Protein AF-X1DRH0-F1 (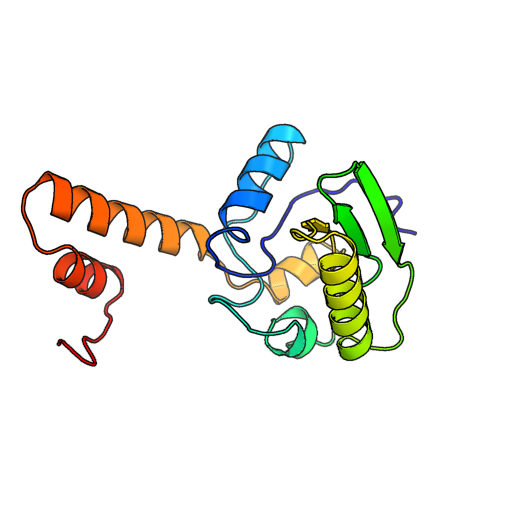afdb_monomer)

Foldseek 3Di:
DPPDDDQEAAFQADDPCRLVVRVVVCVVVVHYYAQWHQALHDDPFSCNGLCNVVVHFFPQKWKAAPVGDIDTRHDDPDRVRVRVVLVVVQVVRVHHIDMDTRDDDPVVCVVRTDHNSSVLVVCLVVQLVVCVVVVHHSVVSNCVSPVDDDPDDD

Solvent-accessible surface area (backbone atoms only — not comparable to full-atom values): 8896 Å² total; per-residue (Å²): 130,92,79,66,82,84,73,60,40,66,25,70,25,45,46,92,59,44,49,53,50,39,54,56,49,17,64,74,71,74,33,53,57,55,59,23,17,25,48,76,36,73,68,98,50,67,77,72,22,30,50,47,75,71,74,48,62,52,53,42,31,39,38,37,34,92,87,70,52,76,48,76,45,75,72,58,99,42,70,71,52,44,51,51,50,54,52,49,52,22,59,75,55,77,81,37,58,51,74,53,55,44,74,63,59,71,70,61,46,65,73,47,49,34,72,48,43,51,58,50,52,50,51,40,54,45,40,26,49,54,23,49,77,69,79,41,62,32,65,62,36,36,29,66,74,66,74,55,80,89,88,79,88,132

Organism: NCBI:txid412755

pLDDT: mean 95.44, std 5.92, range [48.0, 98.62]

Nearest PDB structures (foldseek):
  2o3i-assembly1_B  TM=8.171E-01  e=7.054E-06  Chromobacterium violaceum
  2o3i-assembly1_A  TM=8.039E-01  e=7.054E-06  Chromobacterium violaceum
  5hy3-assembly1_B  TM=6.086E-01  e=5.362E+00  Tequatrovirus T4
  2w25-assembly1_B  TM=4.206E-01  e=3.628E+00  Mycobacterium tuberculosis H37Rv
  2w29-assembly1_B  TM=3.240E-01  e=4.411E+00  Mycobacterium tuberculosis H37Rv

Sequence (154 aa):
DIGEPIGCIVAAELGAGNTPAPLVTGARLGIPVVDGDYAGRAIPDEMQGTPYLYGKHSWPFASVDQWGNVAIIKYTINPHMLERIGKMLAVASYVGTTMAATPLPSVEMKEILVPGTFTKCFKLGRAMREARENNQDPIEAALRETNGWKLFEG

Secondary structure (DSSP, 8-state):
---S----EEESS-STTTTHHHHHHHHHHT--EEEEESSSS--SSGGGSHHHHTT----SEEEEETT--EEEE---SSHHHHHHHHHHHHHHTSS-EEEE-----HHHHHHH-EETHHHHHHHHHHHHHHHHHTT--HHHHHHHHHT-------

Structure (mmCIF, N/CA/C/O backbone):
data_AF-X1DRH0-F1
#
_entry.id   AF-X1DRH0-F1
#
loop_
_atom_site.group_PDB
_atom_site.id
_atom_site.type_symbol
_atom_site.label_atom_id
_atom_site.label_alt_id
_atom_site.label_comp_id
_atom_site.label_asym_id
_atom_site.label_entity_id
_atom_site.label_seq_id
_atom_site.pdbx_PDB_ins_code
_atom_site.Cartn_x
_atom_site.Cartn_y
_atom_site.Cartn_z
_atom_site.occupancy
_atom_site.B_iso_or_equiv
_atom_site.auth_seq_id
_atom_site.auth_comp_id
_atom_site.auth_asym_id
_atom_site.auth_atom_id
_atom_site.pdbx_PDB_model_num
ATOM 1 N N . ASP A 1 1 ? 7.647 -5.500 -23.396 1.00 48.00 1 ASP A N 1
ATOM 2 C CA . ASP A 1 1 ? 7.386 -4.050 -23.384 1.00 48.00 1 ASP A CA 1
ATOM 3 C C . ASP A 1 1 ? 6.117 -3.749 -22.618 1.00 48.00 1 ASP A C 1
ATOM 5 O O . ASP A 1 1 ? 5.135 -4.451 -22.811 1.00 48.00 1 ASP A O 1
ATOM 9 N N . ILE A 1 2 ? 6.124 -2.720 -21.765 1.00 58.94 2 ILE A N 1
ATOM 10 C CA . ILE A 1 2 ? 4.911 -2.195 -21.107 1.00 58.94 2 ILE A CA 1
ATOM 11 C C . ILE A 1 2 ? 4.197 -1.277 -22.108 1.00 58.94 2 ILE A C 1
ATOM 13 O O . ILE A 1 2 ? 4.117 -0.067 -21.929 1.00 58.94 2 ILE A O 1
ATOM 17 N N . GLY A 1 3 ? 3.802 -1.858 -23.242 1.00 68.38 3 GLY A N 1
ATOM 18 C CA . GLY A 1 3 ? 3.091 -1.168 -24.321 1.00 68.38 3 GLY A CA 1
ATOM 19 C C . GLY A 1 3 ? 1.573 -1.203 -24.156 1.00 68.38 3 GLY A C 1
ATOM 20 O O . GLY A 1 3 ? 0.859 -0.646 -24.985 1.00 68.38 3 GLY A O 1
ATOM 21 N N . GLU A 1 4 ? 1.079 -1.867 -23.111 1.00 82.06 4 GLU A N 1
ATOM 22 C CA . GLU A 1 4 ? -0.345 -1.958 -22.818 1.00 82.06 4 GLU A CA 1
ATOM 23 C C . GLU A 1 4 ? -0.804 -0.810 -21.904 1.00 82.06 4 GLU A C 1
ATOM 25 O O . GLU A 1 4 ? -0.046 -0.367 -21.034 1.00 82.06 4 GLU A O 1
ATOM 30 N N . PRO A 1 5 ? -2.046 -0.321 -22.070 1.00 88.69 5 PRO A N 1
ATOM 31 C CA . PRO A 1 5 ? -2.617 0.680 -21.178 1.00 88.69 5 PRO A CA 1
ATOM 32 C C . PRO A 1 5 ? -2.664 0.201 -19.720 1.00 88.69 5 PRO A C 1
ATOM 34 O O . PRO A 1 5 ? -3.057 -0.931 -19.436 1.00 88.69 5 PRO A O 1
ATOM 37 N N . ILE A 1 6 ? -2.341 1.089 -18.778 1.00 92.94 6 ILE A N 1
ATOM 38 C CA . ILE A 1 6 ? -2.514 0.817 -17.346 1.00 92.94 6 ILE A CA 1
ATOM 39 C C . ILE A 1 6 ? -4.009 0.818 -17.014 1.00 92.94 6 ILE A C 1
ATOM 41 O O . ILE A 1 6 ? -4.665 1.856 -17.068 1.00 92.94 6 ILE A O 1
ATOM 45 N N . GLY A 1 7 ? -4.545 -0.355 -16.672 1.00 94.44 7 GLY A N 1
ATOM 46 C CA . GLY A 1 7 ? -5.977 -0.537 -16.422 1.00 94.44 7 GLY A CA 1
ATOM 47 C C . GLY A 1 7 ? -6.447 -0.152 -15.017 1.00 94.44 7 GLY A C 1
ATOM 48 O O . GLY A 1 7 ? -7.625 0.139 -14.838 1.00 94.44 7 GLY A O 1
ATOM 49 N N . CYS A 1 8 ? -5.564 -0.163 -14.015 1.00 96.50 8 CYS A N 1
ATOM 50 C CA . CYS A 1 8 ? -5.895 0.181 -12.631 1.00 96.50 8 CYS A CA 1
ATOM 51 C C . CYS A 1 8 ? -4.644 0.498 -11.802 1.00 96.50 8 CYS A C 1
ATOM 53 O O . CYS A 1 8 ? -3.525 0.188 -12.211 1.00 96.50 8 CYS A O 1
ATOM 55 N N . ILE A 1 9 ? -4.849 1.054 -10.607 1.00 97.19 9 ILE A N 1
ATOM 56 C CA . ILE A 1 9 ? -3.806 1.249 -9.590 1.00 97.19 9 ILE A CA 1
ATOM 57 C C . ILE A 1 9 ? -4.136 0.407 -8.358 1.00 97.19 9 ILE A C 1
ATOM 59 O O . ILE A 1 9 ? -5.295 0.301 -7.957 1.00 97.19 9 ILE A O 1
ATOM 63 N N . VAL A 1 10 ? -3.102 -0.157 -7.742 1.00 97.62 10 VAL A N 1
ATOM 64 C CA . VAL A 1 10 ? -3.169 -0.861 -6.459 1.00 97.62 10 VAL A CA 1
ATOM 65 C C . VAL A 1 10 ? -2.207 -0.170 -5.495 1.00 97.62 10 VAL A C 1
ATOM 67 O O . VAL A 1 10 ? -1.133 0.267 -5.912 1.00 97.62 10 VAL A O 1
ATOM 70 N N . ALA A 1 11 ? -2.582 -0.036 -4.223 1.00 97.38 11 ALA A N 1
ATOM 71 C CA . ALA A 1 11 ? -1.649 0.439 -3.206 1.00 97.38 11 ALA A CA 1
ATOM 72 C C . ALA A 1 11 ? -0.556 -0.606 -2.947 1.00 97.38 11 ALA A C 1
ATOM 74 O O . ALA A 1 11 ? -0.849 -1.795 -2.844 1.00 97.38 11 ALA A O 1
ATOM 75 N N . ALA A 1 12 ? 0.692 -0.169 -2.776 1.00 95.56 12 ALA A N 1
ATOM 76 C CA . ALA A 1 12 ? 1.757 -1.074 -2.339 1.00 95.56 12 ALA A CA 1
ATOM 77 C C . ALA A 1 12 ? 1.476 -1.618 -0.927 1.00 95.56 12 ALA A C 1
ATOM 79 O O . ALA A 1 12 ? 1.628 -2.805 -0.661 1.00 95.56 12 ALA A O 1
ATOM 80 N N . GLU A 1 13 ? 0.999 -0.752 -0.037 1.00 96.81 13 GLU A N 1
ATOM 81 C CA . GLU A 1 13 ? 0.692 -1.081 1.349 1.00 96.81 13 GLU A CA 1
ATOM 82 C C . GLU A 1 13 ? -0.282 -0.065 1.963 1.00 96.81 13 GLU A C 1
ATOM 84 O O . GLU A 1 13 ? -0.539 1.008 1.401 1.00 96.81 13 GLU A O 1
ATOM 89 N N . LEU A 1 14 ? -0.784 -0.371 3.158 1.00 95.88 14 LEU A N 1
ATOM 90 C CA . LEU A 1 14 ? -1.525 0.586 3.971 1.00 95.88 14 LEU A CA 1
ATOM 91 C C . LEU A 1 14 ? -0.590 1.561 4.695 1.00 95.88 14 LEU A C 1
ATOM 93 O O . LEU A 1 14 ? 0.343 1.154 5.380 1.00 95.88 14 LEU A O 1
ATOM 97 N N . GLY A 1 15 ? -0.900 2.855 4.633 1.00 92.94 15 GLY A N 1
ATOM 98 C CA . GLY A 1 15 ? -0.136 3.885 5.331 1.00 92.94 15 GLY A CA 1
ATOM 99 C C . GLY A 1 15 ? -0.653 5.295 5.061 1.00 92.94 15 GLY A C 1
ATOM 100 O O . GLY A 1 15 ? -1.428 5.523 4.133 1.00 92.94 15 GLY A O 1
ATOM 101 N N . ALA A 1 16 ? -0.197 6.262 5.862 1.00 89.25 16 ALA A N 1
ATOM 102 C CA . ALA A 1 16 ? -0.668 7.648 5.790 1.00 89.25 16 ALA A CA 1
ATOM 103 C C . ALA A 1 16 ? -0.524 8.269 4.388 1.00 89.25 16 ALA A C 1
ATOM 105 O O . ALA A 1 16 ? -1.417 8.988 3.953 1.00 89.25 16 ALA A O 1
ATOM 106 N N . GLY A 1 17 ? 0.572 7.973 3.680 1.00 89.50 17 GLY A N 1
ATOM 107 C CA . GLY A 1 17 ? 0.767 8.365 2.278 1.00 89.50 17 GLY A CA 1
ATOM 108 C C . GLY A 1 17 ? 0.315 7.293 1.282 1.00 89.50 17 GLY A C 1
ATOM 109 O O . GLY A 1 17 ? -0.375 7.603 0.312 1.00 89.50 17 GLY A O 1
ATOM 110 N N . ASN A 1 18 ? 0.649 6.027 1.549 1.00 93.12 18 ASN A N 1
ATOM 111 C CA . ASN A 1 18 ? 0.468 4.918 0.604 1.00 93.12 18 ASN A CA 1
ATOM 112 C C . ASN A 1 18 ? -0.998 4.541 0.348 1.00 93.12 18 ASN A C 1
ATOM 114 O O . ASN A 1 18 ? -1.320 4.059 -0.735 1.00 93.12 18 ASN A O 1
ATOM 118 N N . THR A 1 19 ? -1.905 4.830 1.285 1.00 93.94 19 THR A N 1
ATOM 119 C CA . THR A 1 19 ? -3.349 4.628 1.097 1.00 93.94 19 THR A CA 1
ATOM 120 C C . THR A 1 19 ? -4.007 5.735 0.253 1.00 93.94 19 THR A C 1
ATOM 122 O O . THR A 1 19 ? -4.668 5.408 -0.732 1.00 93.94 19 THR A O 1
ATOM 125 N N . PRO A 1 20 ? -3.857 7.044 0.554 1.00 94.81 20 PRO A N 1
ATOM 126 C CA . PRO A 1 20 ? -4.496 8.092 -0.249 1.00 94.81 20 PRO A CA 1
ATOM 127 C C . PRO A 1 20 ? -3.814 8.378 -1.596 1.00 94.81 20 PRO A C 1
ATOM 129 O O . PRO A 1 20 ? -4.498 8.798 -2.531 1.00 94.81 20 PRO A O 1
ATOM 132 N N . ALA A 1 21 ? -2.500 8.162 -1.737 1.00 94.88 21 ALA A N 1
ATOM 133 C CA . ALA A 1 21 ? -1.776 8.433 -2.984 1.00 94.88 21 ALA A CA 1
ATOM 134 C C . ALA A 1 21 ? -2.379 7.747 -4.230 1.00 94.88 21 ALA A C 1
ATOM 136 O O . ALA A 1 21 ? -2.635 8.448 -5.218 1.00 94.88 21 ALA A O 1
ATOM 137 N N . PRO A 1 22 ? -2.670 6.430 -4.231 1.00 96.00 22 PRO A N 1
ATOM 138 C CA . PRO A 1 22 ? -3.293 5.774 -5.378 1.00 96.00 22 PRO A CA 1
ATOM 139 C C . PRO A 1 22 ? -4.719 6.272 -5.635 1.00 96.00 22 PRO A C 1
ATOM 141 O O . PRO A 1 22 ? -5.076 6.421 -6.798 1.00 96.00 22 PRO A O 1
ATOM 144 N N . LEU A 1 23 ? -5.502 6.618 -4.601 1.00 96.50 23 LEU A N 1
ATOM 145 C CA . LEU A 1 23 ? -6.847 7.200 -4.754 1.00 96.50 23 LEU A CA 1
ATOM 146 C C . LEU A 1 23 ? -6.812 8.519 -5.534 1.00 96.50 23 LEU A C 1
ATOM 148 O O . LEU A 1 23 ? -7.547 8.691 -6.507 1.00 96.50 23 LEU A O 1
ATOM 152 N N . VAL A 1 24 ? -5.922 9.434 -5.141 1.00 96.44 24 VAL A N 1
ATOM 153 C CA . VAL A 1 24 ? -5.736 10.715 -5.839 1.00 96.44 24 VAL A CA 1
ATOM 154 C C . VAL A 1 24 ? -5.192 10.490 -7.250 1.00 96.44 24 VAL A C 1
ATOM 156 O O . VAL A 1 24 ? -5.640 11.141 -8.194 1.00 96.44 24 VAL A O 1
ATOM 159 N N . THR A 1 25 ? -4.247 9.563 -7.409 1.00 96.31 25 THR A N 1
ATOM 160 C CA . THR A 1 25 ? -3.630 9.266 -8.708 1.00 96.31 25 THR A CA 1
ATOM 161 C C . THR A 1 25 ? -4.644 8.677 -9.685 1.00 96.31 25 THR A C 1
ATOM 163 O O . THR A 1 25 ? -4.766 9.176 -10.801 1.00 96.31 25 THR A O 1
ATOM 166 N N . GLY A 1 26 ? -5.435 7.688 -9.263 1.00 97.00 26 GLY A N 1
ATOM 167 C CA . GLY A 1 26 ? -6.484 7.086 -10.084 1.00 97.00 26 GLY A CA 1
ATOM 168 C C . GLY A 1 26 ? -7.555 8.100 -10.477 1.00 97.00 26 GLY A C 1
ATOM 169 O O . GLY A 1 26 ? -7.905 8.192 -11.651 1.00 97.00 26 GLY A O 1
ATOM 170 N N . ALA A 1 27 ? -7.985 8.952 -9.539 1.00 97.50 27 ALA A N 1
ATOM 171 C CA . ALA A 1 27 ? -8.930 10.031 -9.826 1.00 97.50 27 ALA A CA 1
ATOM 172 C C . ALA A 1 27 ? -8.398 11.029 -10.871 1.00 97.50 27 ALA A C 1
ATOM 174 O O . ALA A 1 27 ? -9.139 11.436 -11.762 1.00 97.50 27 ALA A O 1
ATOM 175 N N . ARG A 1 28 ? -7.113 11.405 -10.796 1.00 96.94 28 ARG A N 1
ATOM 176 C CA . ARG A 1 28 ? -6.478 12.319 -11.764 1.00 96.94 28 ARG A CA 1
ATOM 177 C C . ARG A 1 28 ? -6.277 11.692 -13.140 1.00 96.94 28 ARG A C 1
ATOM 179 O O . ARG A 1 28 ? -6.385 12.393 -14.139 1.00 96.94 28 ARG A O 1
ATOM 186 N N . LEU A 1 29 ? -5.956 10.402 -13.183 1.00 95.88 29 LEU A N 1
ATOM 187 C CA . LEU A 1 29 ? -5.714 9.665 -14.424 1.00 95.88 29 LEU A CA 1
ATOM 188 C C . LEU A 1 29 ? -6.998 9.108 -15.056 1.00 95.88 29 LEU A C 1
ATOM 190 O O . LEU A 1 29 ? -6.959 8.649 -16.193 1.00 95.88 29 LEU A O 1
ATOM 194 N N . GLY A 1 30 ? -8.125 9.132 -14.340 1.00 97.12 30 GLY A N 1
ATOM 195 C CA . GLY A 1 30 ? -9.380 8.541 -14.802 1.00 97.12 30 GLY A CA 1
ATOM 196 C C . GLY A 1 30 ? -9.352 7.010 -14.846 1.00 97.12 30 GLY A C 1
ATOM 197 O O . GLY A 1 30 ? -10.079 6.418 -15.640 1.00 97.12 30 GLY A O 1
ATOM 198 N N . ILE A 1 31 ? -8.523 6.369 -14.013 1.00 96.88 31 ILE A N 1
ATOM 199 C CA . ILE A 1 31 ? -8.412 4.906 -13.929 1.00 96.88 31 ILE A CA 1
ATOM 200 C C . ILE A 1 31 ? -8.837 4.397 -12.547 1.00 96.88 31 ILE A C 1
ATOM 202 O O . ILE A 1 31 ? -8.637 5.086 -11.542 1.00 96.88 31 ILE A O 1
ATOM 206 N N . PRO A 1 32 ? -9.435 3.196 -12.470 1.00 97.44 32 PRO A N 1
ATOM 207 C CA . PRO A 1 32 ? -9.907 2.647 -11.210 1.00 97.44 32 PRO A CA 1
ATOM 208 C C . PRO A 1 32 ? -8.756 2.345 -10.249 1.00 97.44 32 PRO A C 1
ATOM 210 O O . PRO A 1 32 ? -7.654 1.957 -10.645 1.00 97.44 32 PRO A O 1
ATOM 213 N N . VAL A 1 33 ? -9.061 2.466 -8.961 1.00 97.88 33 VAL A N 1
ATOM 214 C CA . VAL A 1 33 ? -8.191 2.029 -7.869 1.00 97.88 33 VAL A CA 1
ATOM 215 C C . VAL A 1 33 ? -8.822 0.803 -7.238 1.00 97.88 33 VAL A C 1
ATOM 217 O O . VAL A 1 33 ? -10.015 0.804 -6.933 1.00 97.88 33 VAL A O 1
ATOM 220 N N . VAL A 1 34 ? -8.037 -0.256 -7.097 1.00 97.81 34 VAL A N 1
ATOM 221 C CA . VAL A 1 34 ? -8.513 -1.523 -6.547 1.00 97.81 34 VAL A CA 1
ATOM 222 C C . VAL A 1 34 ? -8.676 -1.386 -5.032 1.00 97.81 34 VAL A C 1
ATOM 224 O O . VAL A 1 34 ? -7.805 -0.838 -4.363 1.00 97.81 34 VAL A O 1
ATOM 227 N N . ASP A 1 35 ? -9.785 -1.890 -4.484 1.00 98.12 35 ASP A N 1
ATOM 228 C CA . ASP A 1 35 ? -9.965 -2.019 -3.032 1.00 98.12 35 ASP A CA 1
ATOM 229 C C . ASP A 1 35 ? -9.110 -3.179 -2.511 1.00 98.12 35 ASP A C 1
ATOM 231 O O . ASP A 1 35 ? -9.555 -4.326 -2.410 1.00 98.12 35 ASP A O 1
ATOM 235 N N . GLY A 1 36 ? -7.849 -2.871 -2.246 1.00 97.88 36 GLY A N 1
ATOM 236 C CA . GLY A 1 36 ? -6.843 -3.816 -1.804 1.00 97.88 36 GLY A CA 1
ATOM 237 C C . GLY A 1 36 ? -5.448 -3.205 -1.850 1.00 97.88 36 GLY A C 1
ATOM 238 O O . GLY A 1 36 ? -5.223 -2.145 -2.439 1.00 97.88 36 GLY A O 1
ATOM 239 N N . ASP A 1 37 ? -4.504 -3.902 -1.239 1.00 98.31 37 ASP A N 1
ATOM 240 C CA . ASP A 1 37 ? -3.082 -3.584 -1.286 1.00 98.31 37 ASP A CA 1
ATOM 241 C C . ASP A 1 37 ? -2.265 -4.878 -1.378 1.00 98.31 37 ASP A C 1
ATOM 243 O O . ASP A 1 37 ? -2.812 -5.982 -1.463 1.00 98.31 37 ASP A O 1
ATOM 247 N N . TYR A 1 38 ? -0.942 -4.748 -1.366 1.00 97.69 38 TYR A N 1
ATOM 248 C CA . TYR A 1 38 ? -0.040 -5.889 -1.451 1.00 97.69 38 TYR A CA 1
ATOM 249 C C . TYR A 1 38 ? 0.509 -6.359 -0.099 1.00 97.69 38 TYR A C 1
ATOM 251 O O . TYR A 1 38 ? 1.360 -7.247 -0.084 1.00 97.69 38 TYR A O 1
ATOM 259 N N . ALA A 1 39 ? 0.023 -5.844 1.033 1.00 97.50 39 ALA A N 1
ATOM 260 C CA . ALA A 1 39 ? 0.539 -6.211 2.355 1.00 97.50 39 ALA A CA 1
ATOM 261 C C . ALA A 1 39 ? -0.541 -6.437 3.428 1.00 97.50 39 ALA A C 1
ATOM 263 O O . ALA A 1 39 ? -0.323 -7.204 4.368 1.00 97.50 39 ALA A O 1
ATOM 264 N N . GLY A 1 40 ? -1.694 -5.770 3.334 1.00 96.81 40 GLY A N 1
ATOM 265 C CA . GLY A 1 40 ? -2.738 -5.757 4.361 1.00 96.81 40 GLY A CA 1
ATOM 266 C C . GLY A 1 40 ? -2.385 -4.939 5.609 1.00 96.81 40 GLY A C 1
ATOM 267 O O . GLY A 1 40 ? -3.155 -4.916 6.573 1.00 96.81 40 GLY A O 1
ATOM 268 N N . ARG A 1 41 ? -1.213 -4.297 5.615 1.00 96.44 41 ARG A N 1
ATOM 269 C CA . ARG A 1 41 ? -0.617 -3.526 6.715 1.00 96.44 41 ARG A CA 1
ATOM 270 C C . ARG A 1 41 ? 0.529 -2.667 6.180 1.00 96.44 41 ARG A C 1
ATOM 272 O O . ARG A 1 41 ? 0.943 -2.855 5.045 1.00 96.44 41 ARG A O 1
ATOM 279 N N . ALA A 1 42 ? 1.087 -1.814 7.033 1.00 95.81 42 ALA A N 1
ATOM 280 C CA . ALA A 1 42 ? 2.393 -1.219 6.775 1.00 95.81 42 ALA A CA 1
ATOM 281 C C . ALA A 1 42 ? 3.518 -2.269 6.914 1.00 95.81 42 ALA A C 1
ATOM 283 O O . ALA A 1 42 ? 3.496 -3.126 7.814 1.00 95.81 42 ALA A O 1
ATOM 284 N N . ILE A 1 43 ? 4.509 -2.181 6.038 1.00 96.06 43 ILE A N 1
ATOM 285 C CA . ILE A 1 43 ? 5.716 -2.992 5.923 1.00 96.06 43 ILE A CA 1
ATOM 286 C C . ILE A 1 43 ? 6.952 -2.069 5.865 1.00 96.06 43 ILE A C 1
ATOM 288 O O . ILE A 1 43 ? 6.900 -0.969 5.328 1.00 96.06 43 ILE A O 1
ATOM 292 N N . PRO A 1 44 ? 8.092 -2.476 6.447 1.00 92.88 44 PRO A N 1
ATOM 293 C CA . PRO A 1 44 ? 9.316 -1.667 6.437 1.00 92.88 44 PRO A CA 1
ATOM 294 C C . PRO A 1 44 ? 10.128 -1.780 5.132 1.00 92.88 44 PRO A C 1
ATOM 296 O O . PRO A 1 44 ? 11.065 -0.998 4.922 1.00 92.88 44 PRO A O 1
ATOM 299 N N . ASP A 1 45 ? 9.823 -2.782 4.302 1.00 94.12 45 ASP A N 1
ATOM 300 C CA . ASP A 1 45 ? 10.485 -3.071 3.031 1.00 94.12 45 ASP A CA 1
ATOM 301 C C . ASP A 1 45 ? 9.627 -3.971 2.122 1.00 94.12 45 ASP A C 1
ATOM 303 O O . ASP A 1 45 ? 8.745 -4.693 2.592 1.00 94.12 45 ASP A O 1
ATOM 307 N N . GLU A 1 46 ? 9.939 -3.951 0.822 1.00 93.50 46 GLU A N 1
ATOM 308 C CA . GLU A 1 46 ? 9.280 -4.723 -0.246 1.00 93.50 46 GLU A CA 1
ATOM 309 C C . GLU A 1 46 ? 9.199 -6.238 0.022 1.00 93.50 46 GLU A C 1
ATOM 311 O O . GLU A 1 46 ? 8.259 -6.906 -0.413 1.00 93.50 46 GLU A O 1
ATOM 316 N N . MET A 1 47 ? 10.163 -6.813 0.748 1.00 96.88 47 MET A N 1
ATOM 317 C CA . MET A 1 47 ? 10.259 -8.266 0.935 1.00 96.88 47 MET A CA 1
ATOM 318 C C . MET A 1 47 ? 9.156 -8.832 1.840 1.00 96.88 47 MET A C 1
ATOM 320 O O . MET A 1 47 ? 8.977 -10.047 1.916 1.00 96.88 47 MET A O 1
ATOM 324 N N . GLN A 1 48 ? 8.403 -7.971 2.522 1.00 97.44 48 GLN A N 1
ATOM 325 C CA . GLN A 1 48 ? 7.244 -8.360 3.327 1.00 97.44 48 GLN A CA 1
ATOM 326 C C . GLN A 1 48 ? 5.910 -8.207 2.586 1.00 97.44 48 GLN A C 1
ATOM 328 O O . GLN A 1 48 ? 4.861 -8.499 3.165 1.00 97.44 48 GLN A O 1
ATOM 333 N N . GLY A 1 49 ? 5.946 -7.759 1.330 1.00 97.44 49 GLY A N 1
ATOM 334 C CA . GLY A 1 49 ? 4.791 -7.671 0.449 1.00 97.44 49 GLY A CA 1
ATOM 335 C C . GLY A 1 49 ? 4.526 -8.970 -0.315 1.00 97.44 49 GLY A C 1
ATOM 336 O O . GLY A 1 49 ? 5.413 -9.784 -0.579 1.00 97.44 49 GLY A O 1
ATOM 337 N N . THR A 1 50 ? 3.276 -9.146 -0.725 1.00 98.12 50 THR A N 1
ATOM 338 C CA . THR A 1 50 ? 2.816 -10.275 -1.539 1.00 98.12 50 THR A CA 1
ATOM 339 C C . THR A 1 50 ? 3.543 -10.412 -2.886 1.00 98.12 50 THR A C 1
ATOM 341 O O . THR A 1 50 ? 3.833 -11.555 -3.234 1.00 98.12 50 THR A O 1
ATOM 344 N N . PRO A 1 51 ? 3.969 -9.352 -3.614 1.00 97.44 51 PRO A N 1
ATOM 345 C CA . PRO A 1 51 ? 4.810 -9.519 -4.797 1.00 97.44 51 PRO A CA 1
ATOM 346 C C . PRO A 1 51 ? 6.047 -10.375 -4.524 1.00 97.44 51 PRO A C 1
ATOM 348 O O . PRO A 1 51 ? 6.281 -11.350 -5.235 1.00 97.44 51 PRO A O 1
ATOM 351 N N . TYR A 1 52 ? 6.783 -10.085 -3.447 1.00 97.31 52 TYR A N 1
ATOM 352 C CA . TYR A 1 52 ? 7.961 -10.860 -3.065 1.00 97.31 52 TYR A CA 1
ATOM 353 C C . TYR A 1 52 ? 7.605 -12.301 -2.679 1.00 97.31 52 TYR A C 1
ATOM 355 O O . TYR A 1 52 ? 8.226 -13.246 -3.167 1.00 97.31 52 TYR A O 1
ATOM 363 N N . LEU A 1 53 ? 6.575 -12.481 -1.843 1.00 97.38 53 LEU A N 1
ATOM 364 C CA . LEU A 1 53 ? 6.152 -13.802 -1.358 1.00 97.38 53 LEU A CA 1
ATOM 365 C C . LEU A 1 53 ? 5.694 -14.740 -2.484 1.00 97.38 53 LEU A C 1
ATOM 367 O O . LEU A 1 53 ? 5.875 -15.951 -2.381 1.00 97.38 53 LEU A O 1
ATOM 371 N N . TYR A 1 54 ? 5.133 -14.188 -3.560 1.00 97.69 54 TYR A N 1
ATOM 372 C CA . TYR A 1 54 ? 4.660 -14.935 -4.728 1.00 97.69 54 TYR A CA 1
ATOM 373 C C . TYR A 1 54 ? 5.666 -14.942 -5.893 1.00 97.69 54 TYR A C 1
ATOM 375 O O . TYR A 1 54 ? 5.321 -15.336 -7.008 1.00 97.69 54 TYR A O 1
ATOM 383 N N . GLY A 1 55 ? 6.912 -14.511 -5.659 1.00 96.50 55 GLY A N 1
ATOM 384 C CA . GLY A 1 55 ? 7.979 -14.540 -6.664 1.00 96.50 55 GLY A CA 1
ATOM 385 C C . GLY A 1 55 ? 7.757 -13.593 -7.847 1.00 96.50 55 GLY A C 1
ATOM 386 O O . GLY A 1 55 ? 8.308 -13.816 -8.925 1.00 96.50 55 GLY A O 1
ATOM 387 N N . LYS A 1 56 ? 6.942 -12.550 -7.670 1.00 96.50 56 LYS A N 1
ATOM 388 C CA . LYS A 1 56 ? 6.736 -11.487 -8.656 1.00 96.50 56 LYS A CA 1
ATOM 389 C C . LYS A 1 56 ? 7.846 -10.446 -8.550 1.00 96.50 56 LYS A C 1
ATOM 391 O O . LYS A 1 56 ? 8.506 -10.307 -7.520 1.00 96.50 56 LYS A O 1
ATOM 396 N N . HIS A 1 57 ? 8.053 -9.703 -9.631 1.00 94.00 57 HIS A N 1
ATOM 397 C CA . HIS A 1 57 ? 9.055 -8.649 -9.682 1.00 94.00 57 HIS A CA 1
ATOM 398 C C . HIS A 1 57 ? 8.424 -7.258 -9.703 1.00 94.00 57 HIS A C 1
ATOM 400 O O . HIS A 1 57 ? 7.440 -7.010 -10.397 1.00 94.00 57 HIS A O 1
ATOM 406 N N . SER A 1 58 ? 9.058 -6.326 -8.995 1.00 95.56 58 SER A N 1
ATOM 407 C CA . SER A 1 58 ? 8.563 -4.951 -8.851 1.00 95.56 58 SER A CA 1
ATOM 408 C C . SER A 1 58 ? 9.212 -3.958 -9.825 1.00 95.56 58 SER A C 1
ATOM 410 O O . SER A 1 58 ? 8.921 -2.766 -9.785 1.00 95.56 58 SER A O 1
ATOM 412 N N . TRP A 1 59 ? 10.064 -4.441 -10.738 1.00 95.69 59 TRP A N 1
ATOM 413 C CA . TRP A 1 59 ? 10.627 -3.660 -11.844 1.00 95.69 59 TRP A CA 1
ATOM 414 C C . TRP A 1 59 ? 9.887 -3.927 -13.173 1.00 95.69 59 TRP A C 1
ATOM 416 O O . TRP A 1 59 ? 9.309 -5.003 -13.348 1.00 95.69 59 TRP A O 1
ATOM 426 N N . PRO A 1 60 ? 9.957 -2.990 -14.140 1.00 95.56 60 PRO A N 1
ATOM 427 C CA . PRO A 1 60 ? 10.534 -1.650 -14.007 1.00 95.56 60 PRO A CA 1
ATOM 428 C C . PRO A 1 60 ? 9.741 -0.775 -13.031 1.00 95.56 60 PRO A C 1
ATOM 430 O O . PRO A 1 60 ? 8.573 -1.042 -12.762 1.00 95.56 60 PRO A O 1
ATOM 433 N N . PHE A 1 61 ? 10.382 0.273 -12.519 1.00 96.62 61 PHE A N 1
ATOM 434 C CA . PHE A 1 61 ? 9.709 1.278 -11.704 1.00 96.62 61 PHE A CA 1
ATOM 435 C C . PHE A 1 61 ? 10.102 2.695 -12.115 1.00 96.62 61 PHE A C 1
ATOM 437 O O . PHE A 1 61 ? 11.211 2.944 -12.600 1.00 96.62 61 PHE A O 1
ATOM 444 N N . ALA A 1 62 ? 9.179 3.624 -11.897 1.00 97.31 62 ALA A N 1
ATOM 445 C CA . ALA A 1 62 ? 9.410 5.055 -11.993 1.00 97.31 62 ALA A CA 1
ATOM 446 C C . ALA A 1 62 ? 9.379 5.675 -10.593 1.00 97.31 62 ALA A C 1
ATOM 448 O O . ALA A 1 62 ? 8.592 5.261 -9.745 1.00 97.31 62 ALA A O 1
ATOM 449 N N . SER A 1 63 ? 10.228 6.670 -10.363 1.00 97.62 63 SER A N 1
ATOM 450 C CA . SER A 1 63 ? 10.278 7.465 -9.140 1.00 97.62 63 SER A CA 1
ATOM 451 C C . SER A 1 63 ? 10.293 8.941 -9.518 1.00 97.62 63 SER A C 1
ATOM 453 O O . SER A 1 63 ? 11.056 9.349 -10.398 1.00 97.62 63 SER A O 1
ATOM 455 N N . VAL A 1 64 ? 9.419 9.719 -8.886 1.00 97.25 64 VAL A N 1
ATOM 456 C CA . VAL A 1 64 ? 9.281 11.159 -9.116 1.00 97.25 64 VAL A CA 1
ATOM 457 C C . VAL A 1 64 ? 9.353 11.881 -7.780 1.00 97.25 64 VAL A C 1
ATOM 459 O O . VAL A 1 64 ? 8.703 11.474 -6.813 1.00 97.25 64 VAL A O 1
ATOM 462 N N . ASP A 1 65 ? 10.144 12.946 -7.723 1.00 96.62 65 ASP A N 1
ATOM 463 C CA . ASP A 1 65 ? 10.245 13.809 -6.550 1.00 96.62 65 ASP A CA 1
ATOM 464 C C . ASP A 1 65 ? 9.457 15.118 -6.714 1.00 96.62 65 ASP A C 1
ATOM 466 O O . ASP A 1 65 ? 8.943 15.451 -7.784 1.00 96.62 65 ASP A O 1
ATOM 470 N N . GLN A 1 66 ? 9.355 15.882 -5.627 1.00 94.25 66 GLN A N 1
ATOM 471 C CA . GLN A 1 66 ? 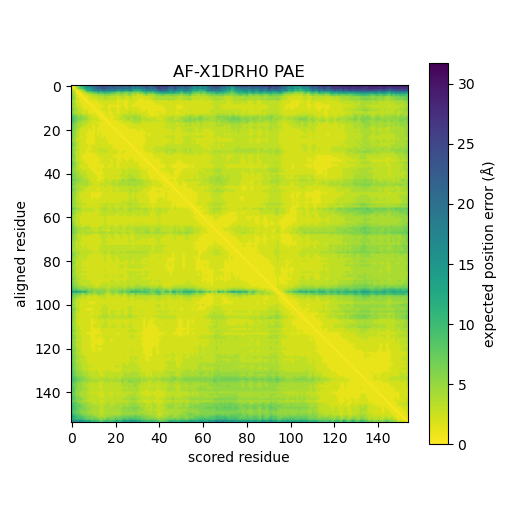8.649 17.169 -5.611 1.00 94.25 66 GLN A CA 1
ATOM 472 C C . GLN A 1 66 ? 9.306 18.259 -6.476 1.00 94.25 66 GLN A C 1
ATOM 474 O O . GLN A 1 66 ? 8.673 19.272 -6.764 1.00 94.25 66 GLN A O 1
ATOM 479 N N . TRP A 1 67 ? 10.571 18.076 -6.861 1.00 95.69 67 TRP A N 1
ATOM 480 C CA . TRP A 1 67 ? 11.323 19.022 -7.685 1.00 95.69 67 TRP A CA 1
ATOM 481 C C . TRP A 1 67 ? 11.061 18.806 -9.179 1.00 95.69 67 TRP A C 1
ATOM 483 O O . TRP A 1 67 ? 11.472 19.623 -10.000 1.00 95.69 67 TRP A O 1
ATOM 493 N N . GLY A 1 68 ? 10.357 17.724 -9.528 1.00 94.62 68 GLY A N 1
ATOM 494 C CA . GLY A 1 68 ? 10.056 17.339 -10.901 1.00 94.62 68 GLY A CA 1
ATOM 495 C C . GLY A 1 68 ? 11.115 16.436 -11.530 1.00 94.62 68 GLY A C 1
ATOM 496 O O . GLY A 1 68 ? 11.047 16.190 -12.735 1.00 94.62 68 GLY A O 1
ATOM 497 N N . ASN A 1 69 ? 12.077 15.921 -10.755 1.00 96.81 69 ASN A N 1
ATOM 498 C CA . ASN A 1 69 ? 13.023 14.938 -11.272 1.00 96.81 69 ASN A CA 1
ATOM 499 C C . ASN A 1 69 ? 12.312 13.602 -11.486 1.00 96.81 69 ASN A C 1
ATOM 501 O O . ASN A 1 69 ? 11.518 13.161 -10.653 1.00 96.81 69 ASN A O 1
ATOM 505 N N . VAL A 1 70 ? 12.638 12.937 -12.593 1.00 98.00 70 VAL A N 1
ATOM 506 C CA . VAL A 1 70 ? 12.071 11.639 -12.963 1.00 98.00 70 VAL A CA 1
ATOM 507 C C . VAL A 1 70 ? 13.200 10.633 -13.134 1.00 98.00 70 VAL A C 1
ATOM 509 O O . VAL A 1 70 ? 14.080 10.810 -13.976 1.00 98.00 70 VAL A O 1
ATOM 512 N N . ALA A 1 71 ? 13.151 9.550 -12.364 1.00 97.94 71 ALA A N 1
ATOM 513 C CA . ALA A 1 71 ? 14.034 8.4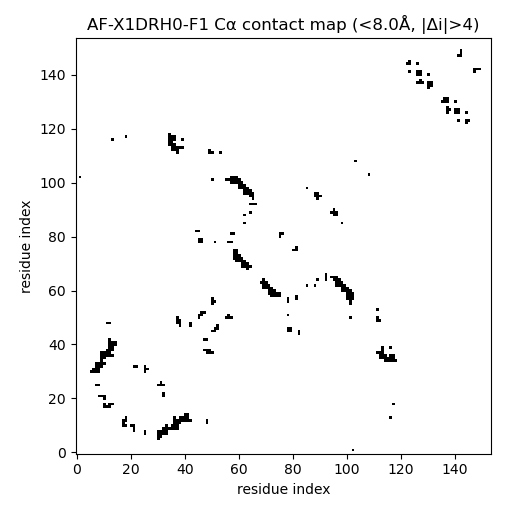01 -12.508 1.00 97.94 71 ALA A CA 1
ATOM 514 C C . ALA A 1 71 ? 13.232 7.187 -12.989 1.00 97.94 71 ALA A C 1
ATOM 516 O O . ALA A 1 71 ? 12.185 6.865 -12.430 1.00 97.94 71 ALA A O 1
ATOM 517 N N . ILE A 1 72 ? 13.732 6.495 -14.016 1.00 97.69 72 ILE A N 1
ATOM 518 C CA . ILE A 1 72 ? 13.131 5.261 -14.538 1.00 97.69 72 ILE A CA 1
ATOM 519 C C . ILE A 1 72 ? 14.168 4.151 -14.458 1.00 97.69 72 ILE A C 1
ATOM 521 O O . ILE A 1 72 ? 15.199 4.193 -15.130 1.00 97.69 72 ILE A O 1
ATOM 525 N N . ILE A 1 73 ? 13.875 3.136 -13.653 1.00 97.75 73 ILE A N 1
ATOM 526 C CA . ILE A 1 73 ? 14.726 1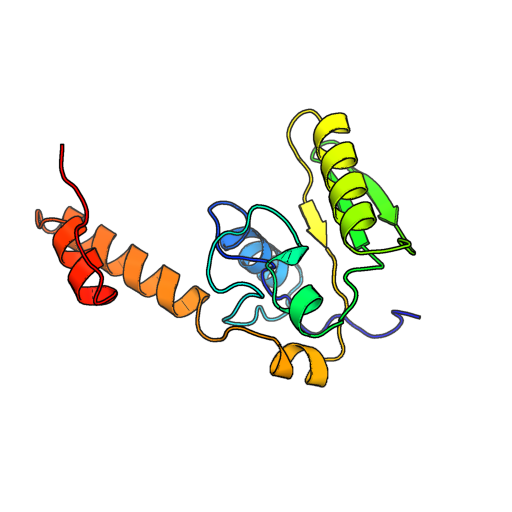.969 -13.480 1.00 97.75 73 ILE A CA 1
ATOM 527 C C . ILE A 1 73 ? 14.076 0.827 -14.243 1.00 97.75 73 ILE A C 1
ATOM 529 O O . ILE A 1 73 ? 13.013 0.330 -13.876 1.00 97.75 73 ILE A O 1
ATOM 533 N N . LYS A 1 74 ? 14.728 0.407 -15.328 1.00 96.56 74 LYS A N 1
ATOM 534 C CA . LYS A 1 74 ? 14.201 -0.648 -16.202 1.00 96.56 74 LYS A CA 1
ATOM 535 C C . LYS A 1 74 ? 14.339 -2.047 -15.603 1.00 96.56 74 LYS A C 1
ATOM 537 O O . LYS A 1 74 ? 13.543 -2.928 -15.906 1.00 96.56 74 LYS A O 1
ATOM 542 N N . TYR A 1 75 ? 15.368 -2.253 -14.790 1.00 97.31 75 TYR A N 1
ATOM 543 C CA . TYR A 1 75 ? 15.718 -3.552 -14.242 1.00 97.31 75 TYR A CA 1
ATOM 544 C C . TYR A 1 75 ? 16.487 -3.393 -12.935 1.00 97.31 75 TYR A C 1
ATOM 546 O O . TYR A 1 75 ? 17.317 -2.492 -12.799 1.00 97.31 75 TYR A O 1
ATOM 554 N N . THR A 1 76 ? 16.251 -4.314 -12.009 1.00 97.69 76 THR A N 1
ATOM 555 C CA . THR A 1 76 ? 17.050 -4.495 -10.798 1.00 97.69 76 THR A CA 1
ATOM 556 C C . THR A 1 76 ? 17.360 -5.969 -10.626 1.00 97.69 76 THR A C 1
ATOM 558 O O . THR A 1 76 ? 16.505 -6.808 -10.885 1.00 97.69 76 THR A O 1
ATOM 561 N N . ILE A 1 77 ? 18.562 -6.287 -10.148 1.00 97.50 77 ILE A N 1
ATOM 562 C CA . ILE A 1 77 ? 19.013 -7.680 -10.025 1.00 97.50 77 ILE A CA 1
ATOM 563 C C . ILE A 1 77 ? 18.164 -8.508 -9.049 1.00 97.50 77 ILE A C 1
ATOM 565 O O . ILE A 1 77 ? 18.053 -9.719 -9.201 1.00 97.50 77 ILE A O 1
ATOM 569 N N . ASN A 1 78 ? 17.573 -7.863 -8.041 1.00 96.69 78 ASN A N 1
ATOM 570 C CA . ASN A 1 78 ? 16.664 -8.471 -7.075 1.00 96.69 78 ASN A CA 1
ATOM 571 C C . ASN A 1 78 ? 15.847 -7.385 -6.332 1.00 96.69 78 ASN A C 1
ATOM 573 O O . ASN A 1 78 ? 16.186 -6.198 -6.424 1.00 96.69 78 ASN A O 1
ATOM 577 N N . PRO A 1 79 ? 14.808 -7.776 -5.567 1.00 96.38 79 PRO A N 1
ATOM 578 C CA . PRO A 1 79 ? 13.983 -6.852 -4.781 1.00 96.38 79 PRO A CA 1
ATOM 579 C C . PRO A 1 79 ? 14.770 -6.045 -3.737 1.00 96.38 79 PRO A C 1
ATOM 581 O O . PRO A 1 79 ? 14.509 -4.861 -3.554 1.00 96.38 79 PRO A O 1
ATOM 584 N N . HIS A 1 80 ? 15.811 -6.625 -3.127 1.00 97.31 80 HIS A N 1
ATOM 585 C CA . HIS A 1 80 ? 16.673 -5.898 -2.186 1.00 97.31 80 HIS A CA 1
ATOM 586 C C . HIS A 1 80 ? 17.373 -4.699 -2.839 1.00 97.31 80 HIS A C 1
ATOM 588 O O . HIS A 1 80 ? 17.518 -3.640 -2.225 1.00 97.31 80 HIS A O 1
ATOM 594 N N . MET A 1 81 ? 17.813 -4.847 -4.091 1.00 98.00 81 MET A N 1
ATOM 595 C CA . MET A 1 81 ? 18.424 -3.752 -4.833 1.00 98.00 81 MET A CA 1
ATOM 596 C C . MET A 1 81 ? 17.409 -2.720 -5.305 1.00 98.00 81 MET A C 1
ATOM 598 O O . MET A 1 81 ? 17.734 -1.535 -5.300 1.00 98.00 81 MET A O 1
ATOM 602 N N . LEU A 1 82 ? 16.194 -3.137 -5.663 1.00 97.56 82 LEU A N 1
ATOM 603 C CA . LEU A 1 82 ? 15.093 -2.213 -5.938 1.00 97.56 82 LEU A CA 1
ATOM 604 C C . LEU A 1 82 ? 14.814 -1.318 -4.734 1.00 97.56 82 LEU A C 1
ATOM 606 O O . LEU A 1 82 ? 14.883 -0.095 -4.855 1.00 97.56 82 LEU A O 1
ATOM 610 N N . GLU A 1 83 ? 14.609 -1.931 -3.571 1.00 96.75 83 GLU A N 1
ATOM 611 C CA . GLU A 1 83 ? 14.364 -1.248 -2.301 1.00 96.75 83 GLU A CA 1
ATOM 612 C C . GLU A 1 83 ? 15.500 -0.271 -1.969 1.00 96.75 83 GLU A C 1
ATOM 614 O O . GLU A 1 83 ? 15.278 0.896 -1.637 1.00 96.75 83 GLU A O 1
ATOM 619 N N . ARG A 1 84 ? 16.753 -0.722 -2.121 1.00 97.62 84 ARG A N 1
ATOM 620 C CA . ARG A 1 84 ? 17.933 0.117 -1.890 1.00 97.62 84 ARG A CA 1
ATOM 621 C C . ARG A 1 84 ? 17.971 1.323 -2.827 1.00 97.62 84 ARG A C 1
ATOM 623 O O . ARG A 1 84 ? 18.251 2.425 -2.363 1.00 97.62 84 ARG A O 1
ATOM 630 N N . ILE A 1 85 ? 17.723 1.134 -4.123 1.00 98.00 85 ILE A N 1
ATOM 631 C CA . ILE A 1 85 ? 17.734 2.233 -5.098 1.00 98.00 85 ILE A CA 1
ATOM 632 C C . ILE A 1 85 ? 16.605 3.222 -4.789 1.00 98.00 85 ILE A C 1
ATOM 634 O O . ILE A 1 85 ? 16.875 4.419 -4.709 1.00 98.00 85 ILE A O 1
ATOM 638 N N . GLY A 1 86 ? 15.380 2.744 -4.544 1.00 96.44 86 GLY A N 1
ATOM 639 C CA . GLY A 1 86 ? 14.237 3.589 -4.177 1.00 96.44 86 GLY A CA 1
ATOM 640 C C . GLY A 1 86 ? 14.520 4.447 -2.940 1.00 96.44 86 GLY A C 1
ATOM 641 O O . GLY A 1 86 ? 14.338 5.666 -2.966 1.00 96.44 86 GLY A O 1
ATOM 642 N N . LYS A 1 87 ? 15.095 3.844 -1.891 1.00 96.06 87 LYS A N 1
ATOM 643 C CA . LYS A 1 87 ? 15.528 4.567 -0.684 1.00 96.06 87 LYS A CA 1
ATOM 644 C C . LYS A 1 87 ? 16.592 5.629 -0.981 1.00 96.06 87 LYS A C 1
ATOM 646 O O . LYS A 1 87 ? 16.526 6.720 -0.423 1.00 96.06 87 LYS A O 1
ATOM 651 N N . MET A 1 88 ? 17.555 5.359 -1.865 1.00 97.69 88 MET A N 1
ATOM 652 C CA . MET A 1 88 ? 18.575 6.354 -2.233 1.00 97.69 88 MET A CA 1
ATOM 653 C C . MET A 1 88 ? 18.014 7.511 -3.064 1.00 97.69 88 MET A C 1
ATOM 655 O O . MET A 1 88 ? 18.451 8.645 -2.878 1.00 97.69 88 MET A O 1
ATOM 659 N N . LEU A 1 89 ? 17.015 7.265 -3.914 1.00 97.50 89 LEU A N 1
ATOM 660 C CA . LEU A 1 89 ? 16.296 8.333 -4.615 1.00 97.50 89 LEU A CA 1
ATOM 661 C C . LEU A 1 89 ? 15.531 9.226 -3.629 1.00 97.50 89 LEU A C 1
ATOM 663 O O . LEU A 1 89 ? 15.610 10.450 -3.717 1.00 97.50 89 LEU A O 1
ATOM 667 N N . ALA A 1 90 ? 14.869 8.628 -2.632 1.00 95.50 90 ALA A N 1
ATOM 668 C CA . ALA A 1 90 ? 14.227 9.375 -1.550 1.00 95.50 90 ALA A CA 1
ATOM 669 C C . ALA A 1 90 ? 15.228 10.247 -0.777 1.00 95.50 90 ALA A C 1
ATOM 671 O O . ALA A 1 90 ? 14.965 11.431 -0.578 1.00 95.50 90 ALA A O 1
ATOM 672 N N . VAL A 1 91 ? 16.399 9.712 -0.419 1.00 96.75 91 VAL A N 1
ATOM 673 C CA . VAL A 1 91 ? 17.460 10.492 0.242 1.00 96.75 91 VAL A CA 1
ATOM 674 C C . VAL A 1 91 ? 17.920 11.664 -0.628 1.00 96.75 91 VAL A C 1
ATOM 676 O O . VAL A 1 91 ? 18.004 12.787 -0.136 1.00 96.75 91 VAL A O 1
ATOM 679 N N . ALA A 1 92 ? 18.174 11.431 -1.918 1.00 96.31 92 ALA A N 1
ATOM 680 C CA . ALA A 1 92 ? 18.633 12.473 -2.837 1.00 96.31 92 ALA A CA 1
ATOM 681 C C . ALA A 1 92 ? 17.627 13.631 -2.995 1.00 96.31 92 ALA A C 1
ATOM 683 O O . ALA A 1 92 ? 18.028 14.765 -3.237 1.00 96.31 92 ALA A O 1
ATOM 684 N N . SER A 1 93 ? 16.331 13.360 -2.822 1.00 96.19 93 SER A N 1
ATOM 685 C CA . SER A 1 93 ? 15.260 14.359 -2.949 1.00 96.19 93 SER A CA 1
ATOM 686 C C . SER A 1 93 ? 15.078 15.286 -1.734 1.00 96.19 93 SER A C 1
ATOM 688 O O . SER A 1 93 ? 14.286 16.229 -1.807 1.00 96.19 93 SER A O 1
ATOM 690 N N . TYR A 1 94 ? 15.762 15.013 -0.614 1.00 91.12 94 TYR A N 1
ATOM 691 C CA . TYR A 1 94 ? 15.621 15.654 0.709 1.00 91.12 94 TYR A CA 1
ATOM 692 C C . TYR A 1 94 ? 14.269 15.503 1.428 1.00 91.12 94 TYR A C 1
ATOM 694 O O . TYR A 1 94 ? 14.226 15.679 2.644 1.00 91.12 94 TYR A O 1
ATOM 702 N N . VAL A 1 95 ? 13.175 15.196 0.725 1.00 80.56 95 VAL A N 1
ATOM 703 C CA . VAL A 1 95 ? 11.813 15.181 1.301 1.00 80.56 95 VAL A CA 1
ATOM 704 C C . VAL A 1 95 ? 11.083 13.858 1.059 1.00 80.56 95 VAL A C 1
ATOM 706 O O . VAL A 1 95 ? 10.279 13.444 1.890 1.00 80.56 95 VAL A O 1
ATOM 709 N N . GLY A 1 96 ? 11.391 13.162 -0.037 1.00 90.81 96 GLY A N 1
ATOM 710 C CA . GLY A 1 96 ? 10.796 11.883 -0.412 1.00 90.81 96 GLY A CA 1
ATOM 711 C C . GLY A 1 96 ? 10.495 11.797 -1.909 1.00 90.81 96 GLY A C 1
ATOM 712 O O . GLY A 1 96 ? 10.543 12.788 -2.639 1.00 90.81 96 GLY A O 1
ATOM 713 N N . THR A 1 97 ? 10.145 10.594 -2.363 1.00 95.06 97 THR A N 1
ATOM 714 C CA . THR A 1 97 ? 9.678 10.356 -3.737 1.00 95.06 97 THR A CA 1
ATOM 715 C C . THR A 1 97 ? 8.364 9.593 -3.739 1.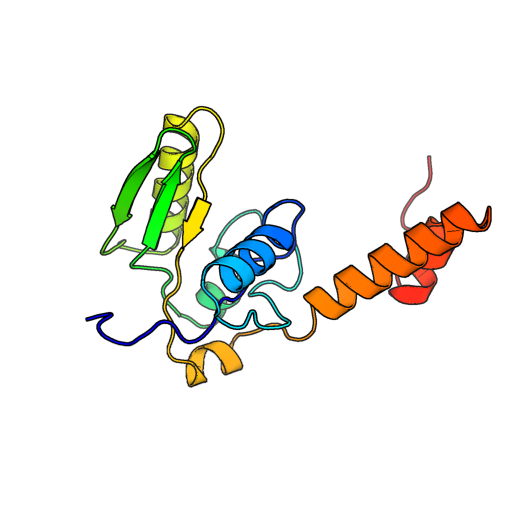00 95.06 97 THR A C 1
ATOM 717 O O . THR A 1 97 ? 8.031 8.906 -2.775 1.00 95.06 97 THR A O 1
ATOM 720 N N . THR A 1 98 ? 7.618 9.710 -4.834 1.00 95.06 98 THR A N 1
ATOM 721 C CA . THR A 1 98 ? 6.503 8.815 -5.154 1.00 95.06 98 THR A CA 1
ATOM 722 C C . THR A 1 98 ? 6.972 7.812 -6.194 1.00 95.06 98 THR A C 1
ATOM 724 O O . THR A 1 98 ? 7.647 8.189 -7.153 1.00 95.06 98 THR A O 1
ATOM 727 N N . MET A 1 99 ? 6.612 6.542 -6.018 1.00 95.75 99 MET A N 1
ATOM 728 C CA . MET A 1 99 ? 7.016 5.463 -6.915 1.00 95.75 99 MET A CA 1
ATOM 729 C C . MET A 1 99 ? 5.811 4.770 -7.548 1.00 95.75 99 MET A C 1
ATOM 731 O O . MET A 1 99 ? 4.809 4.516 -6.886 1.00 95.75 99 MET A O 1
ATOM 735 N N . ALA A 1 100 ? 5.942 4.439 -8.832 1.00 96.19 100 ALA A N 1
ATOM 736 C CA . ALA A 1 100 ? 5.067 3.516 -9.543 1.00 96.19 100 ALA A CA 1
ATOM 737 C C . ALA A 1 100 ? 5.902 2.291 -9.926 1.00 96.19 100 ALA A C 1
ATOM 739 O O . ALA A 1 100 ? 6.871 2.410 -10.678 1.00 96.19 100 ALA A O 1
ATOM 740 N N . ALA A 1 101 ? 5.551 1.139 -9.369 1.00 95.88 101 ALA A N 1
ATOM 741 C CA . ALA A 1 101 ? 6.311 -0.102 -9.460 1.00 95.88 101 ALA A CA 1
ATOM 742 C C . ALA A 1 101 ? 5.365 -1.285 -9.695 1.00 95.88 101 ALA A C 1
ATOM 744 O O . ALA A 1 101 ? 4.144 -1.120 -9.714 1.00 95.88 101 ALA A O 1
ATOM 745 N N . THR A 1 102 ? 5.943 -2.471 -9.869 1.00 95.62 102 THR A N 1
ATOM 746 C CA . THR A 1 102 ? 5.200 -3.742 -9.920 1.00 95.62 102 THR A CA 1
ATOM 747 C C . THR A 1 102 ? 4.115 -3.769 -11.003 1.00 95.62 102 THR A C 1
ATOM 74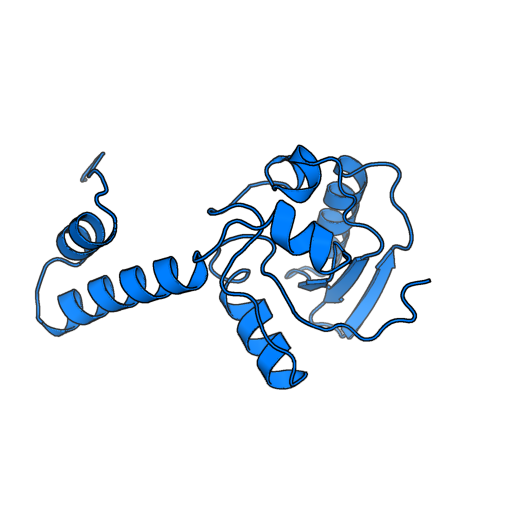9 O O . THR A 1 102 ? 2.950 -4.063 -10.719 1.00 95.62 102 THR A O 1
ATOM 752 N N . PRO A 1 103 ? 4.463 -3.456 -12.268 1.00 95.31 103 PRO A N 1
ATOM 753 C CA . PRO A 1 103 ? 3.536 -3.665 -13.368 1.00 95.31 103 PRO A CA 1
ATOM 754 C C . PRO A 1 103 ? 3.219 -5.161 -13.474 1.00 95.31 103 PRO A C 1
ATOM 756 O O . PRO A 1 103 ? 4.118 -5.981 -13.659 1.00 95.31 103 PRO A O 1
ATOM 759 N N . LEU A 1 104 ? 1.937 -5.506 -13.360 1.00 94.56 104 LEU A N 1
ATOM 760 C CA . LEU A 1 104 ? 1.460 -6.885 -13.386 1.00 94.56 104 LEU A CA 1
ATOM 761 C C . LEU A 1 104 ? 0.279 -7.044 -14.346 1.00 94.56 104 LEU A C 1
ATOM 763 O O . LEU A 1 104 ? -0.592 -6.168 -14.397 1.00 94.56 104 LEU A O 1
ATOM 767 N N . PRO A 1 105 ? 0.182 -8.188 -15.046 1.00 94.31 105 PRO A N 1
ATOM 768 C CA . PRO A 1 105 ? -1.064 -8.602 -15.668 1.00 94.31 105 PRO A CA 1
ATOM 769 C C . PRO A 1 105 ? -2.186 -8.671 -14.627 1.00 94.31 105 PRO A C 1
ATOM 771 O O . PRO A 1 105 ? -1.982 -9.108 -13.493 1.00 94.31 105 PRO A O 1
ATOM 774 N N . SER A 1 106 ? -3.403 -8.293 -15.020 1.00 92.69 106 SER A N 1
ATOM 775 C CA . SER A 1 106 ? -4.544 -8.244 -14.091 1.00 92.69 106 SER A CA 1
ATOM 776 C C . SER A 1 106 ? -4.876 -9.594 -13.442 1.00 92.69 106 SER A C 1
ATOM 778 O O . SER A 1 106 ? -5.395 -9.619 -12.327 1.00 92.69 106 SER A O 1
ATOM 780 N N . VAL A 1 107 ? -4.579 -10.706 -14.124 1.00 94.88 107 VAL A N 1
ATOM 781 C CA . VAL A 1 107 ? -4.749 -12.064 -13.589 1.00 94.88 107 VAL A CA 1
ATOM 782 C C . VAL A 1 107 ? -3.799 -12.318 -12.419 1.00 94.88 107 VAL A C 1
ATOM 784 O O . VAL A 1 107 ? -4.260 -12.710 -11.355 1.00 94.88 107 VAL A O 1
ATOM 787 N N . GLU A 1 108 ? -2.520 -11.969 -12.563 1.00 96.56 108 GLU A N 1
ATOM 788 C CA . GLU A 1 108 ? -1.513 -12.140 -11.509 1.00 96.56 108 GLU A CA 1
ATOM 789 C C . GLU A 1 108 ? -1.734 -11.169 -10.349 1.00 96.56 108 GLU A C 1
ATOM 791 O O . GLU A 1 108 ? -1.567 -11.540 -9.192 1.00 96.56 108 GLU A O 1
ATOM 796 N N . MET A 1 109 ? -2.160 -9.934 -10.638 1.00 96.56 109 MET A N 1
ATOM 797 C CA . MET A 1 109 ? -2.519 -8.965 -9.600 1.00 96.56 109 MET A CA 1
ATOM 798 C C . MET A 1 109 ? -3.604 -9.527 -8.674 1.00 96.56 109 MET A C 1
ATOM 800 O O . MET A 1 109 ? -3.459 -9.468 -7.456 1.00 96.56 109 MET A O 1
ATOM 804 N N . LYS A 1 110 ? -4.663 -10.123 -9.238 1.00 96.75 110 LYS A N 1
ATOM 805 C CA . LYS A 1 110 ? -5.773 -10.693 -8.456 1.00 96.75 110 LYS A CA 1
ATOM 806 C C . LYS A 1 110 ? -5.355 -11.886 -7.598 1.00 96.75 110 LYS A C 1
ATOM 808 O O . LYS A 1 110 ? -5.974 -12.107 -6.564 1.00 96.75 110 LYS A O 1
ATOM 813 N N . GLU A 1 111 ? -4.350 -12.648 -8.023 1.00 97.62 111 GLU A N 1
ATOM 814 C CA . GLU A 1 111 ? -3.841 -13.809 -7.280 1.00 97.62 111 GLU A CA 1
ATOM 815 C C . GLU A 1 111 ? -3.098 -13.409 -6.002 1.00 97.62 111 GLU A C 1
ATOM 817 O O . GLU A 1 111 ? -3.143 -14.145 -5.019 1.00 97.62 111 GLU A O 1
ATOM 822 N N . ILE A 1 112 ? -2.420 -12.257 -6.012 1.00 97.81 112 ILE A N 1
ATOM 823 C CA . ILE A 1 112 ? -1.533 -11.843 -4.915 1.00 97.81 112 ILE A CA 1
ATOM 824 C C . ILE A 1 112 ? -2.126 -10.737 -4.031 1.00 97.81 112 ILE A C 1
ATOM 826 O O . ILE A 1 112 ? -1.604 -10.478 -2.952 1.00 97.81 112 ILE A O 1
ATOM 830 N N . LEU A 1 113 ? -3.190 -10.066 -4.478 1.00 98.12 113 LEU A N 1
ATOM 831 C CA . LEU A 1 113 ? -3.821 -8.952 -3.769 1.00 98.12 113 LEU A CA 1
ATOM 832 C C . LEU A 1 113 ? -4.356 -9.369 -2.389 1.00 98.12 113 LEU A C 1
ATOM 834 O O . LEU A 1 113 ? -5.004 -10.407 -2.253 1.00 98.12 113 LEU A O 1
ATOM 838 N N . VAL A 1 114 ? -4.205 -8.498 -1.389 1.00 98.38 114 VAL A N 1
ATOM 839 C CA . VAL A 1 114 ? -4.988 -8.554 -0.148 1.00 98.38 114 VAL A CA 1
ATOM 840 C C . VAL A 1 114 ? -6.242 -7.684 -0.329 1.00 98.38 114 VAL A C 1
ATOM 842 O O . VAL A 1 114 ? -6.138 -6.455 -0.324 1.00 98.38 114 VAL A O 1
ATOM 845 N N . PRO A 1 115 ? -7.436 -8.272 -0.529 1.00 98.19 115 PRO A N 1
ATOM 846 C CA . PRO A 1 115 ? -8.628 -7.508 -0.888 1.00 98.19 115 PRO A CA 1
ATOM 847 C C . PRO A 1 115 ? -9.261 -6.793 0.314 1.00 98.19 115 PRO A C 1
ATOM 849 O O . PRO A 1 115 ? -9.169 -7.242 1.457 1.00 98.19 115 PRO A O 1
ATOM 852 N N . GLY A 1 116 ? -9.989 -5.707 0.042 1.00 98.00 116 GLY A N 1
ATOM 853 C CA . GLY A 1 116 ? -10.861 -5.033 1.012 1.00 98.00 116 GLY A CA 1
ATOM 854 C C . GLY A 1 116 ? -10.144 -4.123 2.010 1.00 98.00 116 GLY A C 1
ATOM 855 O O . GLY A 1 116 ? -10.744 -3.696 3.003 1.00 98.00 116 GLY A O 1
ATOM 856 N N . THR A 1 117 ? -8.855 -3.848 1.807 1.00 97.69 117 THR A N 1
ATOM 857 C CA . THR A 1 117 ? -8.034 -3.134 2.791 1.00 97.69 117 THR A CA 1
ATOM 858 C C . THR A 1 117 ? -8.356 -1.643 2.840 1.00 97.69 117 THR A C 1
ATOM 860 O O . THR A 1 117 ? -8.351 -1.065 3.929 1.00 97.69 117 THR A O 1
ATOM 863 N N . PHE A 1 118 ? -8.788 -1.030 1.731 1.00 97.19 118 PHE A N 1
ATOM 864 C CA . PHE A 1 118 ? -9.287 0.349 1.740 1.00 97.19 118 PHE A CA 1
ATOM 865 C C . PHE A 1 118 ? -10.643 0.442 2.418 1.00 97.19 118 PHE A C 1
ATOM 867 O O . PHE A 1 118 ? -10.841 1.311 3.270 1.00 97.19 118 PHE A O 1
ATOM 874 N N . THR A 1 119 ? -11.556 -0.479 2.102 1.00 97.38 119 THR A N 1
ATOM 875 C CA . THR A 1 119 ? -12.847 -0.561 2.793 1.00 97.38 119 THR A CA 1
ATOM 876 C C . THR A 1 119 ? -12.650 -0.719 4.303 1.00 97.38 119 THR A C 1
ATOM 878 O O . THR A 1 119 ? -13.313 -0.031 5.081 1.00 97.38 119 THR A O 1
ATOM 881 N N . LYS A 1 120 ? -11.702 -1.560 4.740 1.00 96.44 120 LYS A N 1
ATOM 882 C CA . LYS A 1 120 ? -11.358 -1.728 6.161 1.00 96.44 120 LYS A CA 1
ATOM 883 C C . LYS A 1 120 ? -10.841 -0.428 6.788 1.00 96.44 120 LYS A C 1
ATOM 885 O O . LYS A 1 120 ? -11.357 -0.014 7.825 1.00 96.44 120 LYS A O 1
ATOM 890 N N . CYS A 1 121 ? -9.869 0.240 6.160 1.00 96.19 121 CYS A N 1
ATOM 891 C CA . CYS A 1 121 ? -9.351 1.529 6.635 1.00 96.19 121 CYS A CA 1
ATOM 892 C C . CYS A 1 121 ? -10.447 2.593 6.730 1.00 96.19 121 CYS A C 1
ATOM 894 O O . CYS A 1 121 ? -10.510 3.341 7.706 1.00 96.19 121 CYS A O 1
ATOM 896 N N . PHE A 1 122 ? -11.326 2.645 5.732 1.00 96.75 122 PHE A N 1
ATOM 897 C CA . PHE A 1 122 ? -12.418 3.601 5.680 1.00 96.75 122 PHE A CA 1
ATOM 898 C C . PHE A 1 122 ? -13.432 3.389 6.804 1.00 96.75 122 PHE A C 1
ATOM 900 O O . PHE A 1 122 ? -13.807 4.355 7.469 1.00 96.75 122 PHE A O 1
ATOM 907 N N . LYS A 1 123 ? -13.856 2.142 7.044 1.00 97.94 123 LYS A N 1
ATOM 908 C CA . LYS A 1 123 ? -14.785 1.817 8.133 1.00 97.94 123 LYS A CA 1
ATOM 909 C C . LYS A 1 123 ? -14.189 2.135 9.502 1.00 97.94 123 LYS A C 1
ATOM 911 O O . LYS A 1 123 ? -14.841 2.809 10.291 1.00 97.94 123 LYS A O 1
ATOM 916 N N . LEU A 1 124 ? -12.931 1.755 9.737 1.00 97.25 124 LEU A N 1
ATOM 917 C CA . LEU A 1 124 ? -12.218 2.077 10.975 1.00 97.25 124 LEU A CA 1
ATOM 918 C C . LEU A 1 124 ? -12.127 3.593 11.201 1.00 97.25 124 LEU A C 1
ATOM 920 O O . LEU A 1 124 ? -12.514 4.091 12.257 1.00 97.25 124 LEU A O 1
ATOM 924 N N . GLY A 1 125 ? -11.661 4.339 10.195 1.00 96.88 125 GLY A N 1
ATOM 925 C CA . GLY A 1 125 ? -11.547 5.794 10.285 1.00 96.88 125 GLY A CA 1
ATOM 926 C C . GLY A 1 125 ? -12.898 6.474 10.514 1.00 96.88 125 GLY A C 1
ATOM 927 O O . GLY A 1 125 ? -12.991 7.405 11.314 1.00 96.88 125 GLY A O 1
ATOM 928 N N . ARG A 1 126 ? -13.958 5.981 9.861 1.00 98.38 126 ARG A N 1
ATOM 929 C CA . ARG A 1 126 ? -15.332 6.443 10.076 1.00 98.38 126 ARG A CA 1
ATOM 930 C C . ARG A 1 126 ? -15.790 6.190 11.512 1.00 98.38 126 ARG A C 1
ATOM 932 O O . ARG A 1 126 ? -16.205 7.143 12.159 1.00 98.38 126 ARG A O 1
ATOM 939 N N . ALA A 1 127 ? -15.671 4.959 12.009 1.00 98.50 127 ALA A N 1
ATOM 940 C CA . ALA A 1 127 ? -16.103 4.586 13.355 1.00 98.50 127 ALA A CA 1
ATOM 941 C C . ALA A 1 127 ? -15.403 5.433 14.430 1.00 98.50 127 ALA A C 1
ATOM 943 O O . ALA A 1 127 ? -16.049 5.969 15.327 1.00 98.50 127 ALA A O 1
ATOM 944 N N . MET A 1 128 ? -14.086 5.628 14.301 1.00 98.44 128 MET A N 1
ATOM 945 C CA . MET A 1 128 ? -13.318 6.472 15.221 1.00 98.44 128 MET A CA 1
ATOM 946 C C . MET A 1 128 ? -13.729 7.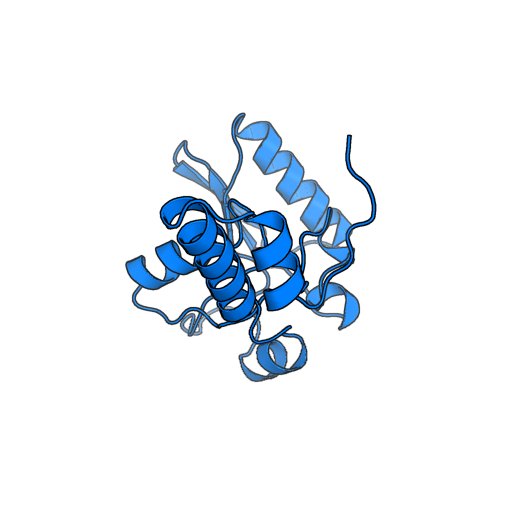947 15.152 1.00 98.44 128 MET A C 1
ATOM 948 O O . MET A 1 128 ? -13.799 8.610 16.187 1.00 98.44 128 MET A O 1
ATOM 952 N N . ARG A 1 129 ? -13.974 8.481 13.948 1.00 98.56 129 ARG A N 1
ATOM 953 C CA . ARG A 1 129 ? -14.412 9.872 13.766 1.00 98.56 129 ARG A CA 1
ATOM 954 C C . ARG A 1 129 ? -15.799 10.092 14.370 1.00 98.56 129 ARG A C 1
ATOM 956 O O . ARG A 1 129 ? -15.959 11.005 15.170 1.00 98.56 129 ARG A O 1
ATOM 963 N N . GLU A 1 130 ? -16.761 9.238 14.031 1.00 98.62 130 GLU A N 1
ATOM 964 C CA . GLU A 1 130 ? -18.144 9.332 14.513 1.00 98.62 130 GLU A CA 1
ATOM 965 C C . GLU A 1 130 ? -18.222 9.164 16.037 1.00 98.62 130 GLU A C 1
ATOM 967 O O . GLU A 1 130 ? -18.971 9.884 16.692 1.00 98.62 130 GLU A O 1
ATOM 972 N N . ALA A 1 131 ? -17.411 8.283 16.633 1.00 98.56 131 ALA A N 1
ATOM 973 C CA . ALA A 1 131 ? -17.312 8.174 18.088 1.00 98.56 131 ALA A CA 1
ATOM 974 C C . ALA A 1 131 ? -16.861 9.499 18.724 1.00 98.56 131 ALA A C 1
ATOM 976 O O . ALA A 1 131 ? -17.509 9.982 19.651 1.00 98.56 131 ALA A O 1
ATOM 977 N N . ARG A 1 132 ? -15.815 10.143 18.183 1.00 98.19 132 ARG A N 1
ATOM 978 C CA . ARG A 1 132 ? -15.345 11.454 18.675 1.00 98.19 132 ARG A CA 1
ATOM 979 C C . ARG A 1 132 ? -16.411 12.536 18.543 1.00 98.19 132 ARG A C 1
ATOM 981 O O . ARG A 1 132 ? -16.634 13.275 19.494 1.00 98.19 132 ARG A O 1
ATOM 988 N N . GLU A 1 133 ? -17.069 12.619 17.388 1.00 98.50 133 GLU A N 1
ATOM 989 C CA . GLU A 1 133 ? -18.136 13.596 17.122 1.00 98.50 133 GLU A CA 1
ATOM 990 C C . GLU A 1 133 ? -19.317 13.442 18.096 1.00 98.50 133 GLU A C 1
ATOM 992 O O . GLU A 1 133 ? -19.952 14.429 18.462 1.00 98.50 133 GLU A O 1
ATOM 997 N N . ASN A 1 134 ? -19.563 12.220 18.577 1.00 98.25 134 ASN A N 1
ATOM 998 C CA . ASN A 1 134 ? -20.614 11.901 19.541 1.00 98.25 134 ASN A CA 1
ATOM 999 C C . ASN A 1 134 ? -20.131 11.842 21.007 1.00 98.25 134 ASN A C 1
ATOM 1001 O O . ASN A 1 134 ? -20.866 11.349 21.862 1.00 98.25 134 ASN A O 1
ATOM 1005 N N . ASN A 1 135 ? -18.925 12.337 21.324 1.00 97.94 135 ASN A N 1
ATOM 1006 C CA . ASN A 1 135 ? -18.316 12.279 22.667 1.00 97.94 135 ASN A CA 1
ATOM 1007 C C . ASN A 1 135 ? -18.214 10.852 23.256 1.00 97.94 135 ASN A C 1
ATOM 1009 O O . ASN A 1 135 ? -18.336 10.650 24.464 1.00 97.94 135 ASN A O 1
ATOM 1013 N N . GLN A 1 136 ? -18.001 9.853 22.402 1.00 98.38 136 GLN A N 1
ATOM 1014 C CA . GLN A 1 136 ? -17.727 8.463 22.766 1.00 98.38 136 GLN A CA 1
ATOM 1015 C C . GLN A 1 136 ? -16.227 8.163 22.651 1.00 98.38 136 GLN A C 1
ATOM 1017 O O . GLN A 1 136 ? -15.490 8.876 21.969 1.00 98.38 136 GLN A O 1
ATOM 1022 N N . ASP A 1 137 ? -15.773 7.081 23.287 1.00 97.44 137 ASP A N 1
ATOM 1023 C CA . ASP A 1 137 ? -14.375 6.654 23.201 1.00 97.44 137 ASP A CA 1
ATOM 1024 C C . ASP A 1 137 ? -14.046 6.095 21.794 1.00 97.44 137 ASP A C 1
ATOM 1026 O O . ASP A 1 137 ? -14.588 5.055 21.395 1.00 97.44 137 ASP A O 1
ATOM 1030 N N . PRO A 1 138 ? -13.151 6.744 21.019 1.00 97.62 138 PRO A N 1
ATOM 1031 C CA . PRO A 1 138 ? -12.747 6.252 19.705 1.00 97.62 138 PRO A CA 1
ATOM 1032 C C . PRO A 1 138 ? -11.943 4.951 19.746 1.00 97.62 138 PRO A C 1
ATOM 1034 O O . PRO A 1 138 ? -11.907 4.248 18.736 1.00 97.62 138 PRO A O 1
ATOM 1037 N N . ILE A 1 139 ? -11.280 4.631 20.861 1.00 96.69 139 ILE A N 1
ATOM 1038 C CA . ILE A 1 139 ? -10.528 3.381 21.020 1.00 96.69 139 ILE A CA 1
ATOM 1039 C C . ILE A 1 139 ? -11.514 2.218 21.106 1.00 96.69 139 ILE A C 1
ATOM 1041 O O . ILE A 1 139 ? -11.382 1.252 20.359 1.00 96.69 139 ILE A O 1
ATOM 1045 N N . GLU A 1 140 ? -12.557 2.338 21.927 1.00 97.44 140 GLU A N 1
ATOM 1046 C CA . GLU A 1 140 ? -13.622 1.331 22.015 1.00 97.44 140 GLU A CA 1
ATOM 1047 C C . GLU A 1 140 ? -14.330 1.120 20.671 1.00 97.44 140 GLU A C 1
ATOM 1049 O O . GLU A 1 140 ? -14.589 -0.016 20.267 1.00 97.44 140 GLU A O 1
ATOM 1054 N N . ALA A 1 141 ? -14.600 2.201 19.933 1.00 98.00 141 ALA A N 1
ATOM 1055 C CA . ALA A 1 141 ? -15.162 2.106 18.587 1.00 98.00 141 ALA A CA 1
ATOM 1056 C C . ALA A 1 141 ? -14.223 1.368 17.615 1.00 98.00 141 ALA A C 1
ATOM 1058 O O . ALA A 1 141 ? -14.672 0.499 16.865 1.00 98.00 141 ALA A O 1
ATOM 1059 N N . ALA A 1 142 ? -12.919 1.660 17.660 1.00 97.62 142 ALA A N 1
ATOM 1060 C CA . ALA A 1 142 ? -11.918 0.970 16.851 1.00 97.62 142 ALA A CA 1
ATOM 1061 C C . ALA A 1 142 ? -11.832 -0.528 17.179 1.00 97.62 142 ALA A C 1
ATOM 1063 O O . ALA A 1 142 ? -11.775 -1.352 16.263 1.00 97.62 142 ALA A O 1
ATOM 1064 N N . LEU A 1 143 ? -11.849 -0.897 18.465 1.00 97.69 143 LEU A N 1
ATOM 1065 C CA . LEU A 1 143 ? -11.808 -2.295 18.906 1.00 97.69 143 LEU A CA 1
ATOM 1066 C C . LEU A 1 143 ? -13.029 -3.073 18.413 1.00 97.69 143 LEU A C 1
ATOM 1068 O O . LEU A 1 143 ? -12.866 -4.178 17.900 1.00 97.69 143 LEU A O 1
ATOM 1072 N N . ARG A 1 144 ? -14.230 -2.482 18.491 1.00 97.12 144 ARG A N 1
ATOM 1073 C CA . ARG A 1 144 ? -15.467 -3.093 17.974 1.00 97.12 144 ARG A CA 1
ATOM 1074 C C . ARG A 1 144 ? -15.449 -3.268 16.459 1.00 97.12 144 ARG A C 1
ATOM 1076 O O . ARG A 1 144 ? -15.818 -4.331 15.980 1.00 97.12 144 ARG A O 1
ATOM 1083 N N . GLU A 1 145 ? -15.015 -2.254 15.710 1.00 97.75 145 GLU A N 1
ATOM 1084 C CA . GLU A 1 145 ? -14.978 -2.326 14.239 1.00 97.75 145 GLU A CA 1
ATOM 1085 C C . GLU A 1 145 ? -13.947 -3.351 13.742 1.00 97.75 145 GLU A C 1
ATOM 1087 O O . GLU A 1 145 ? -14.133 -3.992 12.710 1.00 97.75 145 GLU A O 1
ATOM 1092 N N . THR A 1 146 ? -12.840 -3.516 14.469 1.00 95.44 146 THR A N 1
ATOM 1093 C CA . THR A 1 146 ? -11.731 -4.388 14.049 1.00 95.44 146 THR A CA 1
ATOM 1094 C C . THR A 1 146 ? -11.741 -5.772 14.686 1.00 95.44 146 THR A C 1
ATOM 1096 O O . THR A 1 146 ? -10.949 -6.615 14.263 1.00 95.44 146 THR A O 1
ATOM 1099 N N . ASN A 1 147 ? -12.595 -6.012 15.688 1.00 95.88 147 ASN A N 1
ATOM 1100 C CA . ASN A 1 147 ? -12.463 -7.122 16.639 1.00 95.88 147 ASN A CA 1
ATOM 1101 C C . ASN A 1 147 ? -11.037 -7.217 17.223 1.00 95.88 147 ASN A C 1
ATOM 1103 O O . ASN A 1 147 ? -10.474 -8.304 17.355 1.00 95.88 147 ASN A O 1
ATOM 1107 N N . GLY A 1 148 ? -10.427 -6.060 17.499 1.00 95.06 148 GLY A N 1
ATOM 1108 C CA . GLY A 1 148 ? -9.050 -5.942 17.976 1.00 95.06 148 GLY A CA 1
ATOM 1109 C C . GLY A 1 148 ? -8.903 -6.131 19.488 1.00 95.06 148 GLY A C 1
ATOM 1110 O O . GLY A 1 148 ? -9.882 -6.242 20.224 1.00 95.06 148 GLY A O 1
ATOM 1111 N N . TRP A 1 149 ? -7.654 -6.104 19.962 1.00 96.50 149 TRP A N 1
ATOM 1112 C CA . TRP A 1 149 ? -7.318 -6.183 21.387 1.00 96.50 149 TRP A CA 1
ATOM 1113 C C . TRP A 1 149 ? -6.605 -4.921 21.867 1.00 96.50 149 TRP A C 1
ATOM 1115 O O . TRP A 1 149 ? -5.681 -4.429 21.216 1.00 96.50 149 TRP A O 1
ATOM 1125 N N . LYS A 1 150 ? -6.989 -4.435 23.051 1.00 95.69 150 LYS A N 1
ATOM 1126 C CA . LYS A 1 150 ? -6.255 -3.395 23.779 1.00 95.69 150 LYS A CA 1
ATOM 1127 C C . LYS A 1 150 ? -5.078 -4.048 24.505 1.00 95.69 150 LYS A C 1
ATOM 1129 O O . LYS A 1 150 ? -5.277 -4.743 25.495 1.00 95.69 150 LYS A O 1
ATOM 1134 N N . LEU A 1 151 ? -3.865 -3.867 23.983 1.00 96.25 151 LEU A N 1
ATOM 1135 C CA . LEU A 1 151 ? -2.655 -4.473 24.560 1.00 96.25 151 LEU A CA 1
ATOM 1136 C C . LEU A 1 151 ? -2.072 -3.657 25.724 1.00 96.25 151 LEU A C 1
ATOM 1138 O O . LEU A 1 151 ? -1.468 -4.232 26.625 1.00 96.25 151 LEU A O 1
ATOM 1142 N N . PHE A 1 152 ? -2.231 -2.331 25.698 1.00 95.88 152 PHE A N 1
ATOM 1143 C CA . PHE A 1 152 ? -1.685 -1.408 26.695 1.00 95.88 152 PHE A CA 1
ATOM 1144 C C . PHE A 1 152 ? -2.478 -0.090 26.729 1.00 95.88 152 PHE A C 1
ATOM 1146 O O . PHE A 1 152 ? -3.058 0.315 25.720 1.00 95.88 152 PHE A O 1
ATOM 1153 N N . GLU A 1 153 ? -2.469 0.577 27.884 1.00 93.06 153 GLU A N 1
ATOM 1154 C CA . GLU A 1 153 ? -2.932 1.949 28.117 1.00 93.06 153 GLU A CA 1
ATOM 1155 C C . GLU A 1 153 ? -2.016 2.597 29.152 1.00 93.06 153 GLU A C 1
ATOM 1157 O O . GLU A 1 153 ? -1.662 1.958 30.145 1.00 93.06 153 GLU A O 1
ATOM 1162 N N . GLY A 1 154 ? -1.613 3.840 28.896 1.00 89.00 154 GLY A N 1
ATOM 1163 C CA . GLY A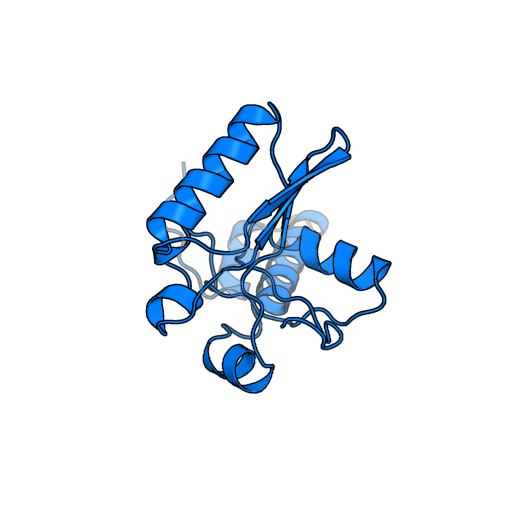 1 154 ? -0.706 4.612 29.740 1.00 89.00 154 GLY A CA 1
ATOM 1164 C C . GLY A 1 154 ? -0.974 6.099 29.638 1.00 89.00 154 GLY A C 1
ATOM 1165 O O . GLY A 1 154 ? -1.812 6.487 28.792 1.00 89.00 154 GLY A O 1
#

Radius of gyration: 17.59 Å; Cα contacts (8 Å, |Δi|>4): 210; chains: 1; bounding box: 40×34×54 Å

Mean predicted aligned error: 3.41 Å

InterPro domains:
  IPR010318 S-Me-THD, N-terminal domain [PF06032] (4-74)
  IPR027479 S-Me-THD, N-terminal domain superfamily [G3DSA:3.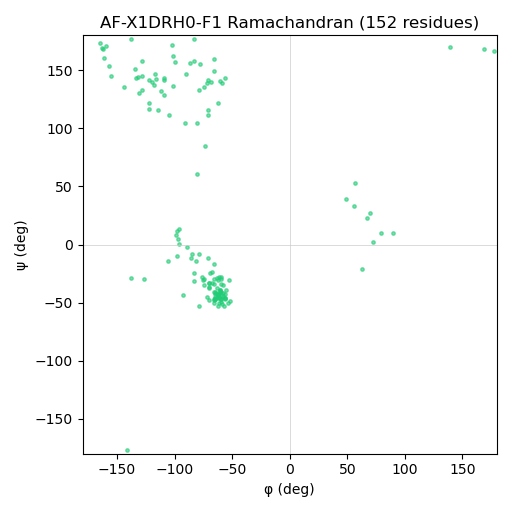40.1610.10] (1-132)
  IPR048350 S-Me-THD-like, C-terminal domain [PF20906] (79-154)